Protein AF-A0A2R6LQ07-F1 (afdb_monomer_lite)

Secondary structure (DSSP, 8-state):
---HHHHHHHHHHHHHHHHHHHHHHHHHHHH-SS--HHHHHHHHHHHHHHHHHHHHHIIIIIHHHHGGG-STHHHHHHHHHHHHHHHHHHHHHHHHHHHHHHHHTTTTTS--HHHHHHTS-SHHHHHHHHTT-

Structure (mmCIF, N/CA/C/O backbone):
data_AF-A0A2R6LQ07-F1
#
_entry.id   AF-A0A2R6LQ07-F1
#
loop_
_atom_site.group_PDB
_atom_site.id
_atom_site.type_symbol
_atom_site.label_atom_id
_atom_site.label_alt_id
_atom_site.label_comp_id
_atom_site.label_asym_id
_atom_site.label_entity_id
_atom_site.label_seq_id
_atom_site.pdbx_PDB_ins_code
_atom_site.Cartn_x
_atom_site.Cartn_y
_atom_site.Cartn_z
_atom_site.occupancy
_atom_site.B_iso_or_equiv
_atom_site.auth_seq_id
_atom_site.auth_comp_id
_atom_site.auth_asym_id
_atom_site.auth_atom_id
_atom_site.pdbx_PDB_model_num
ATOM 1 N N . MET A 1 1 ? 4.062 1.467 -32.764 1.00 75.38 1 MET A N 1
ATOM 2 C CA . MET A 1 1 ? 4.589 0.501 -31.773 1.00 75.38 1 MET A CA 1
ATOM 3 C C . MET A 1 1 ? 4.811 1.264 -30.479 1.00 75.38 1 MET A C 1
ATOM 5 O O . MET A 1 1 ? 5.299 2.383 -30.563 1.00 75.38 1 MET A O 1
ATOM 9 N N . VAL A 1 2 ? 4.402 0.727 -29.328 1.00 86.12 2 VAL A N 1
ATOM 10 C CA . VAL A 1 2 ? 4.695 1.350 -28.023 1.00 86.12 2 VAL A CA 1
ATOM 11 C C . VAL A 1 2 ? 6.151 1.046 -27.677 1.00 86.12 2 VAL A C 1
ATOM 13 O O . VAL A 1 2 ? 6.566 -0.106 -27.800 1.00 86.12 2 VAL A O 1
ATOM 16 N N . SER A 1 3 ? 6.935 2.059 -27.311 1.00 93.69 3 SER A N 1
ATOM 17 C CA . SER A 1 3 ? 8.338 1.870 -26.938 1.00 93.69 3 SER A CA 1
ATOM 18 C C . SER A 1 3 ? 8.479 1.438 -25.479 1.00 93.69 3 SER A C 1
ATOM 20 O O . SER A 1 3 ? 7.652 1.768 -24.629 1.00 93.69 3 SER A O 1
ATOM 22 N N . ASP A 1 4 ? 9.572 0.746 -25.166 1.00 89.06 4 ASP A N 1
ATOM 23 C CA . ASP A 1 4 ? 9.887 0.338 -23.793 1.00 89.06 4 ASP A CA 1
ATOM 24 C C . ASP A 1 4 ? 9.985 1.533 -22.832 1.00 89.06 4 ASP A C 1
ATOM 26 O O . ASP A 1 4 ? 9.536 1.449 -21.691 1.00 89.06 4 ASP A O 1
ATOM 30 N N . ALA A 1 5 ? 10.490 2.672 -23.314 1.00 92.12 5 ALA A N 1
ATOM 31 C CA . ALA A 1 5 ? 10.534 3.912 -22.546 1.00 92.12 5 ALA A CA 1
ATOM 32 C C . ALA A 1 5 ? 9.128 4.427 -22.195 1.00 92.12 5 ALA A C 1
ATOM 34 O O . ALA A 1 5 ? 8.902 4.858 -21.068 1.00 92.12 5 ALA A O 1
ATOM 35 N N . GLN A 1 6 ? 8.164 4.334 -23.120 1.00 96.06 6 GLN A N 1
ATOM 36 C CA . GLN A 1 6 ? 6.778 4.730 -22.849 1.00 96.06 6 GLN A CA 1
ATOM 37 C C . GLN A 1 6 ? 6.147 3.851 -21.765 1.00 96.06 6 GLN A C 1
ATOM 39 O O . GLN A 1 6 ? 5.521 4.377 -20.845 1.00 96.06 6 GLN A O 1
ATOM 44 N N . VAL A 1 7 ? 6.342 2.529 -21.836 1.00 94.44 7 VAL A N 1
ATOM 45 C CA . VAL A 1 7 ? 5.836 1.610 -20.803 1.00 94.44 7 VAL A CA 1
ATOM 46 C C . VAL A 1 7 ? 6.494 1.906 -19.455 1.00 94.44 7 VAL A C 1
ATOM 48 O O . VAL A 1 7 ? 5.792 2.016 -18.452 1.00 94.44 7 VAL A O 1
ATOM 51 N N . ALA A 1 8 ? 7.812 2.124 -19.434 1.00 92.38 8 ALA A N 1
ATOM 52 C CA . ALA A 1 8 ? 8.544 2.475 -18.221 1.00 92.38 8 ALA A CA 1
ATOM 53 C C . ALA A 1 8 ? 8.016 3.762 -17.569 1.00 92.38 8 ALA A C 1
ATOM 55 O O . ALA A 1 8 ? 7.837 3.805 -16.353 1.00 92.38 8 ALA A O 1
ATOM 56 N N . THR A 1 9 ? 7.710 4.796 -18.361 1.00 95.19 9 THR A N 1
ATOM 57 C CA . THR A 1 9 ? 7.111 6.038 -17.851 1.00 95.19 9 THR A CA 1
ATOM 58 C C . THR A 1 9 ? 5.734 5.794 -17.240 1.00 95.19 9 THR A C 1
ATOM 60 O O . THR A 1 9 ? 5.459 6.298 -16.154 1.00 95.19 9 THR A O 1
ATOM 63 N N . VAL A 1 10 ? 4.878 4.995 -17.883 1.00 97.00 10 VAL A N 1
ATOM 64 C CA . VAL A 1 10 ? 3.550 4.660 -17.337 1.00 97.00 10 VAL A CA 1
ATOM 65 C C . VAL A 1 10 ? 3.674 3.876 -16.030 1.00 97.00 10 VAL A C 1
ATOM 67 O O . VAL A 1 10 ? 2.983 4.192 -15.063 1.00 97.00 10 VAL A O 1
ATOM 70 N N . VAL A 1 11 ? 4.581 2.899 -15.968 1.00 95.31 11 VAL A N 1
ATOM 71 C CA . VAL A 1 11 ? 4.851 2.129 -14.745 1.00 95.31 11 VAL A CA 1
ATOM 72 C C . VAL A 1 11 ? 5.348 3.040 -13.627 1.00 95.31 11 VAL A C 1
ATOM 74 O O . VAL A 1 11 ? 4.821 2.980 -12.517 1.00 95.31 11 VAL A O 1
ATOM 77 N N . PHE A 1 12 ? 6.305 3.921 -13.921 1.00 94.44 12 PHE A N 1
ATOM 78 C CA . PHE A 1 12 ? 6.812 4.893 -12.957 1.00 94.44 12 PHE A CA 1
ATOM 79 C C . PHE A 1 12 ? 5.692 5.784 -12.410 1.00 94.44 12 PHE A C 1
ATOM 81 O O . PHE A 1 12 ? 5.564 5.923 -11.197 1.00 94.44 12 PHE A O 1
ATOM 88 N N . LEU A 1 13 ? 4.849 6.342 -13.283 1.00 97.81 13 LEU A N 1
ATOM 89 C CA . LEU A 1 13 ? 3.725 7.185 -12.873 1.00 97.81 13 LEU A CA 1
ATOM 90 C C . LEU A 1 13 ? 2.691 6.409 -12.050 1.00 97.81 13 LEU A C 1
ATOM 92 O O . LEU A 1 13 ? 2.190 6.942 -11.064 1.00 97.81 13 LEU A O 1
ATOM 96 N N . SER A 1 14 ? 2.407 5.153 -12.408 1.00 97.62 14 SER A N 1
ATOM 97 C CA . SER A 1 14 ? 1.506 4.278 -11.649 1.00 97.62 14 SER A CA 1
ATOM 98 C C . SER A 1 14 ? 2.016 4.058 -10.225 1.00 97.62 14 SER A C 1
ATOM 100 O O . SER A 1 14 ? 1.291 4.303 -9.263 1.00 97.62 14 SER A O 1
ATOM 102 N N . VAL A 1 15 ? 3.285 3.665 -10.077 1.00 94.75 15 VAL A N 1
ATOM 103 C CA . VAL A 1 15 ? 3.899 3.439 -8.760 1.00 94.75 15 VAL A CA 1
ATOM 104 C C . VAL A 1 15 ? 4.018 4.750 -7.976 1.00 94.75 15 VAL A C 1
ATOM 106 O O . VAL A 1 15 ? 3.746 4.774 -6.783 1.00 94.75 15 VAL A O 1
ATOM 109 N N . ALA A 1 16 ? 4.358 5.869 -8.619 1.00 96.00 16 ALA A N 1
ATOM 110 C CA . ALA A 1 16 ? 4.409 7.169 -7.949 1.00 96.00 16 ALA A CA 1
ATOM 111 C C . ALA A 1 16 ? 3.022 7.604 -7.436 1.00 96.00 16 ALA A C 1
ATOM 113 O O . ALA A 1 16 ? 2.897 8.108 -6.318 1.00 96.00 16 ALA A O 1
ATOM 114 N N . ALA A 1 17 ? 1.968 7.357 -8.218 1.00 97.38 17 ALA A N 1
ATOM 115 C CA . ALA A 1 17 ? 0.591 7.677 -7.855 1.00 97.38 17 ALA A CA 1
ATOM 116 C C . ALA A 1 17 ? 0.045 6.825 -6.696 1.00 97.38 17 ALA A C 1
ATOM 118 O O . ALA A 1 17 ? -0.926 7.230 -6.060 1.00 97.38 17 ALA A O 1
ATOM 119 N N . SER A 1 18 ? 0.661 5.686 -6.361 1.00 96.56 18 SER A N 1
ATOM 120 C CA . SER A 1 18 ? 0.223 4.889 -5.209 1.00 96.56 18 SER A CA 1
ATOM 121 C C . SER A 1 18 ? 0.549 5.543 -3.867 1.00 96.56 18 SER A C 1
ATOM 123 O O . SER A 1 18 ? -0.131 5.282 -2.874 1.00 96.56 18 SER A O 1
ATOM 125 N N . LEU A 1 19 ? 1.603 6.366 -3.808 1.00 95.19 19 LEU A N 1
ATOM 126 C CA . LEU A 1 19 ? 2.057 7.009 -2.576 1.00 95.19 19 LEU A CA 1
ATOM 127 C C . LEU A 1 19 ? 0.955 7.848 -1.906 1.00 95.19 19 LEU A C 1
ATOM 129 O O . LEU A 1 19 ? 0.673 7.590 -0.734 1.00 95.19 19 LEU A O 1
ATOM 133 N N . PRO A 1 20 ? 0.283 8.798 -2.590 1.00 97.31 20 PRO A N 1
ATOM 134 C CA . PRO A 1 20 ? -0.807 9.551 -1.972 1.00 97.31 20 PRO A CA 1
ATOM 135 C C . PRO A 1 20 ? -1.968 8.654 -1.522 1.00 97.31 20 PRO A C 1
ATOM 137 O O . PRO A 1 20 ? -2.575 8.941 -0.493 1.00 97.31 20 PRO A O 1
ATOM 140 N N . CYS A 1 21 ? -2.249 7.539 -2.211 1.00 96.56 21 CYS A N 1
ATOM 141 C CA . CYS A 1 21 ? -3.259 6.578 -1.758 1.00 96.56 21 CYS A CA 1
ATOM 142 C C . CYS A 1 21 ? -2.884 5.952 -0.407 1.00 96.56 21 CYS A C 1
ATOM 144 O O . CYS A 1 21 ? -3.727 5.869 0.483 1.00 96.56 21 CYS A O 1
ATOM 146 N N . PHE A 1 22 ? -1.624 5.545 -0.226 1.00 94.31 22 PHE A N 1
ATOM 147 C CA . PHE A 1 22 ? -1.163 4.977 1.043 1.00 94.31 22 PHE A CA 1
ATOM 148 C C . PHE A 1 22 ? -1.105 6.010 2.164 1.00 94.31 22 PHE A C 1
ATOM 150 O O . PHE A 1 22 ? -1.540 5.711 3.274 1.00 94.31 22 PHE A O 1
ATOM 157 N N . LEU A 1 23 ? -0.630 7.226 1.880 1.00 96.31 23 LEU A N 1
ATOM 158 C CA . LEU A 1 23 ? -0.592 8.308 2.866 1.00 96.31 23 LEU A CA 1
ATOM 159 C C . LEU A 1 23 ? -1.999 8.690 3.328 1.00 96.31 23 LEU A C 1
ATOM 161 O O . LEU A 1 23 ? -2.246 8.776 4.528 1.00 96.31 23 LEU A O 1
ATOM 165 N N . TYR A 1 24 ? -2.937 8.853 2.393 1.00 97.12 24 TYR A N 1
ATOM 166 C CA . TYR A 1 24 ? -4.320 9.173 2.732 1.00 97.12 24 TYR A CA 1
ATOM 167 C C . TYR A 1 24 ? -5.017 8.006 3.446 1.00 97.12 24 TYR A C 1
ATOM 169 O O . TYR A 1 24 ? -5.698 8.209 4.446 1.00 97.12 24 TYR A O 1
ATOM 177 N N . GLY A 1 25 ? -4.778 6.768 3.000 1.00 95.12 25 GLY A N 1
ATOM 178 C CA . GLY A 1 25 ? -5.234 5.564 3.692 1.00 95.12 25 GLY A CA 1
ATOM 179 C C . GLY A 1 25 ? -4.752 5.508 5.144 1.00 95.12 25 GLY A C 1
ATOM 180 O O . GLY A 1 25 ? -5.555 5.263 6.045 1.00 95.12 25 GLY A O 1
ATOM 181 N N . ALA A 1 26 ? -3.466 5.768 5.388 1.00 92.88 26 ALA A N 1
ATOM 182 C CA . ALA A 1 26 ? -2.894 5.810 6.732 1.00 92.88 26 ALA A CA 1
ATOM 183 C C . ALA A 1 26 ? -3.487 6.948 7.572 1.00 92.88 26 ALA A C 1
ATOM 185 O O . ALA A 1 26 ? -3.858 6.723 8.723 1.00 92.88 26 ALA A O 1
ATOM 186 N N . TRP A 1 27 ? -3.643 8.136 6.982 1.00 95.94 27 TRP A N 1
ATOM 187 C CA . TRP A 1 27 ? -4.256 9.287 7.641 1.00 95.94 27 TRP A CA 1
ATOM 188 C C . TRP A 1 27 ? -5.671 8.972 8.147 1.00 95.94 27 TRP A C 1
ATOM 190 O O . TRP A 1 27 ? -5.949 9.230 9.312 1.00 95.94 27 TRP A O 1
ATOM 200 N N . ILE A 1 28 ? -6.515 8.293 7.352 1.00 94.12 28 ILE A N 1
ATOM 201 C CA . ILE A 1 28 ? -7.865 7.874 7.785 1.00 94.12 28 ILE A CA 1
ATOM 202 C C . ILE A 1 28 ? -7.815 7.037 9.077 1.00 94.12 28 ILE A C 1
ATOM 204 O O . ILE A 1 28 ? -8.660 7.213 9.948 1.00 94.12 28 ILE A O 1
ATOM 208 N N . MET A 1 29 ? -6.846 6.127 9.229 1.00 90.38 29 MET A N 1
ATOM 209 C CA . MET A 1 29 ? -6.743 5.293 10.439 1.00 90.38 29 MET A CA 1
ATOM 210 C C . MET A 1 29 ? -6.216 6.049 11.661 1.00 90.38 29 MET A C 1
ATOM 212 O O . MET A 1 29 ? -6.508 5.639 12.779 1.00 90.38 29 MET A O 1
ATOM 216 N N . ILE A 1 30 ? -5.416 7.099 11.460 1.00 89.81 30 ILE A N 1
ATOM 217 C CA . ILE A 1 30 ? -4.822 7.890 12.548 1.00 89.81 30 ILE A CA 1
ATOM 218 C C . ILE A 1 30 ? -5.799 8.959 13.044 1.00 89.81 30 ILE A C 1
ATOM 220 O O . ILE A 1 30 ? -5.877 9.198 14.243 1.00 89.81 30 ILE A O 1
ATOM 224 N N . ASP A 1 31 ? -6.536 9.584 12.127 1.00 94.50 31 ASP A N 1
ATOM 225 C CA . ASP A 1 31 ? -7.452 10.692 12.419 1.00 94.50 31 ASP A CA 1
ATOM 226 C C . ASP A 1 31 ? -8.748 10.227 13.108 1.00 94.50 31 ASP A C 1
ATOM 228 O O . ASP A 1 31 ? -9.396 10.984 13.822 1.00 94.50 31 ASP A O 1
ATOM 232 N N . ASN A 1 32 ? -9.123 8.955 12.930 1.00 88.62 32 ASN A N 1
ATOM 233 C CA . ASN A 1 32 ? -10.339 8.398 13.515 1.00 88.62 32 ASN A CA 1
ATOM 234 C C . ASN A 1 32 ? -10.043 7.667 14.830 1.00 88.62 32 ASN A C 1
ATOM 236 O O . ASN A 1 32 ? -9.462 6.582 14.826 1.00 88.62 32 ASN A O 1
ATOM 240 N N . GLU A 1 33 ? -10.544 8.202 15.947 1.00 82.56 33 GLU A N 1
ATOM 241 C CA . GLU A 1 33 ? -10.451 7.554 17.267 1.00 82.56 33 GLU A CA 1
ATOM 242 C C . GLU A 1 33 ? -11.136 6.176 17.288 1.00 82.56 33 GLU A C 1
ATOM 244 O O . GLU A 1 33 ? -10.625 5.216 17.867 1.00 82.56 33 GLU A O 1
ATOM 249 N N . ARG A 1 34 ? -12.289 6.057 16.612 1.00 86.00 34 ARG A N 1
ATOM 250 C CA . ARG A 1 34 ? -13.096 4.830 16.554 1.00 86.00 34 ARG A CA 1
ATOM 251 C C . ARG A 1 34 ? -13.142 4.281 15.136 1.00 86.00 34 ARG A C 1
ATOM 253 O O . ARG A 1 34 ? -13.702 4.885 14.226 1.00 86.00 34 ARG A O 1
ATOM 260 N N . ILE A 1 35 ? -12.600 3.080 14.957 1.00 87.81 35 ILE A N 1
ATOM 261 C CA . ILE A 1 35 ? -12.591 2.409 13.654 1.00 87.81 35 ILE A CA 1
ATOM 262 C C . ILE A 1 35 ? -13.852 1.553 13.506 1.00 87.81 35 ILE A C 1
ATOM 264 O O . ILE A 1 35 ? -13.862 0.404 13.959 1.00 87.81 35 ILE A O 1
ATOM 268 N N . THR A 1 36 ? -14.884 2.113 12.870 1.00 90.88 36 THR A N 1
ATOM 269 C CA . THR A 1 36 ? -16.136 1.430 12.487 1.00 90.88 36 THR A CA 1
ATOM 270 C C . THR A 1 36 ? -16.018 0.751 11.117 1.00 90.88 36 THR A C 1
ATOM 272 O O . THR A 1 36 ? -15.029 0.940 10.400 1.00 90.88 36 THR A O 1
ATOM 275 N N . TRP A 1 37 ? -17.035 -0.015 10.705 1.00 91.69 37 TRP A N 1
ATOM 276 C CA . TRP A 1 37 ? -17.099 -0.599 9.355 1.00 91.69 37 TRP A CA 1
ATOM 277 C C . TRP A 1 37 ? -16.984 0.441 8.235 1.00 91.69 37 TRP A C 1
ATOM 279 O O . TRP A 1 37 ? -16.268 0.218 7.256 1.00 91.69 37 TRP A O 1
ATOM 289 N N . GLY A 1 38 ? -17.649 1.590 8.376 1.00 92.50 38 GLY A N 1
ATOM 290 C CA . GLY A 1 38 ? -17.583 2.672 7.390 1.00 92.50 38 GLY A CA 1
ATOM 291 C C . GLY A 1 38 ? -16.163 3.217 7.232 1.00 92.50 38 GLY A C 1
ATOM 292 O O . GLY A 1 38 ? -15.656 3.320 6.116 1.00 92.50 38 GLY A O 1
ATOM 293 N N . VAL A 1 39 ? -15.483 3.471 8.353 1.00 93.69 39 VAL A N 1
ATOM 294 C CA . VAL A 1 39 ? -14.094 3.958 8.374 1.00 93.69 39 VAL A CA 1
ATOM 295 C C . VAL A 1 39 ? -13.137 2.918 7.781 1.00 93.69 39 VAL A C 1
ATOM 297 O O . VAL A 1 39 ? -12.320 3.247 6.920 1.00 93.69 39 VAL A O 1
ATOM 300 N N . LEU A 1 40 ? -13.268 1.647 8.181 1.00 93.00 40 LEU A N 1
ATOM 301 C CA . LEU A 1 40 ? -12.429 0.557 7.677 1.00 93.00 40 LEU A CA 1
ATOM 302 C C . LEU A 1 40 ? -12.600 0.360 6.166 1.00 93.00 40 LEU A C 1
ATOM 304 O O . LEU A 1 40 ? -11.616 0.283 5.433 1.00 93.00 40 LEU A O 1
ATOM 308 N N . THR A 1 41 ? -13.840 0.289 5.682 1.00 95.38 41 THR A N 1
ATOM 309 C CA . THR A 1 41 ? -14.115 0.108 4.249 1.00 95.38 41 THR A CA 1
ATOM 310 C C . THR A 1 41 ? -13.661 1.310 3.427 1.00 95.38 41 THR A C 1
ATOM 312 O O . THR A 1 41 ? -13.133 1.125 2.330 1.00 95.38 41 THR A O 1
ATOM 315 N N . TYR A 1 42 ? -13.793 2.533 3.949 1.00 96.12 42 TYR A N 1
ATOM 316 C CA . TYR A 1 42 ? -13.277 3.735 3.297 1.00 96.12 42 TYR A CA 1
ATOM 317 C C . TYR A 1 42 ? -11.748 3.713 3.192 1.00 96.12 42 TYR A C 1
ATOM 319 O O . TYR A 1 42 ? -11.214 3.893 2.101 1.00 96.12 42 TYR A O 1
ATOM 327 N N . HIS A 1 43 ? -11.044 3.378 4.275 1.00 95.25 43 HIS A N 1
ATOM 328 C CA . HIS A 1 43 ? -9.595 3.164 4.271 1.00 95.25 43 HIS A CA 1
ATOM 329 C C . HIS A 1 43 ? -9.152 2.114 3.245 1.00 95.25 43 HIS A C 1
ATOM 331 O O . HIS A 1 43 ? -8.234 2.357 2.456 1.00 95.25 43 HIS A O 1
ATOM 337 N N . LEU A 1 44 ? -9.836 0.966 3.209 1.00 95.75 44 LEU A N 1
ATOM 338 C CA . LEU A 1 44 ? -9.499 -0.124 2.295 1.00 95.75 44 LEU A CA 1
ATOM 339 C C . LEU A 1 44 ? -9.606 0.287 0.826 1.00 95.75 44 LEU A C 1
ATOM 341 O O . LEU A 1 44 ? -8.800 -0.180 0.029 1.00 95.75 44 LEU A O 1
ATOM 345 N N . LYS A 1 45 ? -10.517 1.194 0.450 1.00 97.56 45 LYS A N 1
ATOM 346 C CA . LYS A 1 45 ? -10.582 1.706 -0.932 1.00 97.56 45 LYS A CA 1
ATOM 347 C C . LYS A 1 45 ? -9.257 2.339 -1.361 1.00 97.56 45 LYS A C 1
ATOM 349 O O . LYS A 1 45 ? -8.783 2.063 -2.462 1.00 97.56 45 LYS A O 1
ATOM 354 N N . PHE A 1 46 ? -8.631 3.132 -0.494 1.00 97.19 46 PHE A N 1
ATOM 355 C CA . PHE A 1 46 ? -7.361 3.787 -0.807 1.00 97.19 46 PHE A CA 1
ATOM 356 C C . PHE A 1 46 ? -6.184 2.820 -0.753 1.00 97.19 46 PHE A C 1
ATOM 358 O O . PHE A 1 46 ? -5.373 2.809 -1.677 1.00 97.19 46 PHE A O 1
ATOM 365 N N . ILE A 1 47 ? -6.121 1.958 0.268 1.00 95.19 47 ILE A N 1
ATOM 366 C CA . ILE A 1 47 ? -5.058 0.950 0.363 1.00 95.19 47 ILE A CA 1
ATOM 367 C C . ILE A 1 47 ? -5.092 -0.006 -0.829 1.00 95.19 47 ILE A C 1
ATOM 369 O O . ILE A 1 47 ? -4.058 -0.227 -1.452 1.00 95.19 47 ILE A O 1
ATOM 373 N N . LEU A 1 48 ? -6.262 -0.532 -1.196 1.00 96.62 48 LEU A N 1
ATOM 374 C CA . LEU A 1 48 ? -6.387 -1.450 -2.330 1.00 96.62 48 LEU A CA 1
ATOM 375 C C . LEU A 1 48 ? -6.085 -0.761 -3.664 1.00 96.62 48 LEU A C 1
ATOM 377 O O . LEU A 1 48 ? -5.455 -1.370 -4.527 1.00 96.62 48 LEU A O 1
ATOM 381 N N . THR A 1 49 ? -6.464 0.510 -3.826 1.00 97.62 49 THR A N 1
ATOM 382 C CA . THR A 1 49 ? -6.090 1.296 -5.013 1.00 97.62 49 THR A CA 1
ATOM 383 C C . THR A 1 49 ? -4.574 1.460 -5.098 1.00 97.62 49 THR A C 1
ATOM 385 O O . THR A 1 49 ? -3.983 1.140 -6.127 1.00 97.62 49 THR A O 1
ATOM 388 N N . GLY A 1 50 ? -3.925 1.872 -4.003 1.00 96.44 50 GLY A N 1
ATOM 389 C CA . GLY A 1 50 ? -2.469 1.995 -3.943 1.00 96.44 50 GLY A CA 1
ATOM 390 C C . GLY A 1 50 ? -1.758 0.666 -4.214 1.00 96.44 50 GLY A C 1
ATOM 391 O O . GLY A 1 50 ? -0.822 0.626 -5.008 1.00 96.44 50 GLY A O 1
ATOM 392 N N . LEU A 1 51 ? -2.231 -0.437 -3.622 1.00 95.50 51 LEU A N 1
ATOM 393 C CA . LEU A 1 51 ? -1.688 -1.779 -3.867 1.00 95.50 51 LEU A CA 1
ATOM 394 C C . LEU A 1 51 ? -1.858 -2.196 -5.327 1.00 95.50 51 LEU A C 1
ATOM 396 O O . LEU A 1 51 ? -0.941 -2.750 -5.915 1.00 95.50 51 LEU A O 1
ATOM 400 N N . THR A 1 52 ? -2.995 -1.897 -5.948 1.00 97.12 52 THR A N 1
ATOM 401 C CA . THR A 1 52 ? -3.210 -2.215 -7.366 1.00 97.12 52 THR A CA 1
ATOM 402 C C . THR A 1 52 ? -2.223 -1.447 -8.248 1.00 97.12 52 THR A C 1
ATOM 404 O O . THR A 1 52 ? -1.582 -2.039 -9.117 1.00 97.12 52 THR A O 1
ATOM 407 N N . LEU A 1 53 ? -2.042 -0.151 -7.976 1.00 97.19 53 LEU A N 1
ATOM 408 C CA . LEU A 1 53 ? -1.129 0.731 -8.706 1.00 97.19 53 LEU A CA 1
ATOM 409 C C . LEU A 1 53 ? 0.352 0.342 -8.575 1.00 97.19 53 LEU A C 1
ATOM 411 O O . LEU A 1 53 ? 1.133 0.698 -9.457 1.00 97.19 53 LEU A O 1
ATOM 415 N N . THR A 1 54 ? 0.750 -0.389 -7.528 1.00 94.56 54 THR A N 1
ATOM 416 C CA . THR A 1 54 ? 2.127 -0.895 -7.368 1.00 94.56 54 THR A CA 1
ATOM 417 C C . THR A 1 54 ? 2.289 -2.348 -7.783 1.00 94.56 54 THR A C 1
ATOM 419 O O . THR A 1 54 ? 3.235 -2.689 -8.493 1.00 94.56 54 THR A O 1
ATOM 422 N N . THR A 1 55 ? 1.381 -3.222 -7.355 1.00 93.69 55 THR A N 1
ATOM 423 C CA . THR A 1 55 ? 1.504 -4.665 -7.540 1.00 93.69 55 THR A CA 1
ATOM 424 C C . THR A 1 55 ? 1.248 -5.067 -8.986 1.00 93.69 55 THR A C 1
ATOM 426 O O . THR A 1 55 ? 1.971 -5.921 -9.486 1.00 93.69 55 THR A O 1
ATOM 429 N N . VAL A 1 56 ? 0.301 -4.440 -9.697 1.00 96.06 56 VAL A N 1
ATOM 430 C CA . VAL A 1 56 ? 0.047 -4.779 -11.110 1.00 96.06 56 VAL A CA 1
ATOM 431 C C . VAL A 1 56 ? 1.264 -4.468 -11.993 1.00 96.06 56 VAL A C 1
ATOM 433 O O . VAL A 1 56 ? 1.710 -5.379 -12.694 1.00 96.06 56 VAL A O 1
ATOM 436 N N . PRO A 1 57 ? 1.877 -3.265 -11.943 1.00 94.44 57 PRO A N 1
ATOM 437 C CA . PRO A 1 57 ? 3.118 -3.014 -12.676 1.00 94.44 57 PRO A CA 1
ATOM 438 C C . PRO A 1 57 ? 4.273 -3.922 -12.248 1.00 94.44 57 PRO A C 1
ATOM 440 O O . PRO A 1 57 ? 5.042 -4.385 -13.094 1.00 94.44 57 PRO A O 1
ATOM 443 N N . LEU A 1 58 ? 4.375 -4.215 -10.947 1.00 91.88 58 LEU A N 1
ATOM 444 C CA . LEU A 1 58 ? 5.401 -5.108 -10.424 1.00 91.88 58 LEU A CA 1
ATOM 445 C C . LEU A 1 58 ? 5.300 -6.500 -11.058 1.00 91.88 58 LEU A C 1
ATOM 447 O O . LEU A 1 58 ? 6.265 -6.961 -11.662 1.00 91.88 58 LEU A O 1
ATOM 451 N N . VAL A 1 59 ? 4.148 -7.166 -10.940 1.00 93.19 59 VAL A N 1
ATOM 452 C CA . VAL A 1 59 ? 3.988 -8.552 -11.411 1.00 93.19 59 VAL A CA 1
ATOM 453 C C . VAL A 1 59 ? 3.868 -8.643 -12.929 1.00 93.19 59 VAL A C 1
ATOM 455 O O . VAL A 1 59 ? 4.350 -9.604 -13.521 1.00 93.19 59 VAL A O 1
ATOM 458 N N . GLY A 1 60 ? 3.251 -7.644 -13.564 1.00 92.81 60 GLY A N 1
ATOM 459 C CA . GLY A 1 60 ? 2.992 -7.639 -15.002 1.00 92.81 60 GLY A CA 1
ATOM 460 C C . GLY A 1 60 ? 4.172 -7.178 -15.854 1.00 92.81 60 GLY A C 1
ATOM 461 O O . GLY A 1 60 ? 4.230 -7.528 -17.030 1.00 92.81 60 GLY A O 1
ATOM 462 N N . TRP A 1 61 ? 5.107 -6.399 -15.297 1.00 91.56 61 TRP A N 1
ATOM 463 C CA . TRP A 1 61 ? 6.184 -5.796 -16.089 1.00 91.56 61 TRP A CA 1
ATOM 464 C C . TRP A 1 61 ? 7.565 -5.853 -15.434 1.00 91.56 61 TRP A C 1
ATOM 466 O O . TRP A 1 61 ? 8.531 -6.217 -16.103 1.00 91.56 61 TRP A O 1
ATOM 476 N N . MET A 1 62 ? 7.683 -5.541 -14.142 1.00 90.19 62 MET A N 1
ATOM 477 C CA . MET A 1 62 ? 8.997 -5.448 -13.489 1.00 90.19 62 MET A CA 1
ATOM 478 C C . MET A 1 62 ? 9.601 -6.821 -13.169 1.00 90.19 62 MET A C 1
ATOM 480 O O . MET A 1 62 ? 10.758 -7.058 -13.494 1.00 90.19 62 MET A O 1
ATOM 484 N N . ILE A 1 63 ? 8.834 -7.738 -12.565 1.00 89.31 63 ILE A N 1
ATOM 485 C CA . ILE A 1 63 ? 9.309 -9.083 -12.193 1.00 89.31 63 ILE A CA 1
ATOM 486 C C . ILE A 1 63 ? 9.808 -9.875 -13.411 1.00 89.31 63 ILE A C 1
ATOM 488 O O . ILE A 1 63 ? 10.916 -10.404 -13.332 1.00 89.31 63 ILE A O 1
ATOM 492 N N . PRO A 1 64 ? 9.078 -9.943 -14.545 1.00 89.56 64 PRO A N 1
ATOM 493 C CA . PRO A 1 64 ? 9.555 -10.670 -15.723 1.00 89.56 64 PRO A CA 1
ATOM 494 C C . PRO A 1 64 ? 10.891 -10.150 -16.262 1.00 89.56 64 PRO A C 1
ATOM 496 O O . PRO A 1 64 ? 11.688 -10.927 -16.771 1.00 89.56 64 PRO A O 1
ATOM 499 N N . ARG A 1 65 ? 11.142 -8.843 -16.127 1.00 87.56 65 ARG A N 1
ATOM 500 C CA . ARG A 1 65 ? 12.355 -8.167 -16.611 1.00 87.56 65 ARG A CA 1
ATOM 501 C C . ARG A 1 65 ? 13.464 -8.099 -15.565 1.00 87.56 65 ARG A C 1
ATOM 503 O O . ARG A 1 65 ? 14.560 -7.637 -15.870 1.00 87.56 65 ARG A O 1
ATOM 510 N N . LEU A 1 66 ? 13.183 -8.532 -14.336 1.00 83.56 66 LEU A N 1
ATOM 511 C CA . LEU A 1 66 ? 14.090 -8.372 -13.209 1.00 83.56 66 LEU A CA 1
ATOM 512 C C . LEU A 1 66 ? 15.428 -9.052 -13.493 1.00 83.56 66 LEU A C 1
ATOM 514 O O . LEU A 1 66 ? 16.462 -8.416 -13.332 1.00 83.56 66 LEU A O 1
ATOM 518 N N . PHE A 1 67 ? 15.392 -10.302 -13.966 1.00 79.88 67 PHE A N 1
ATOM 519 C CA . PHE A 1 67 ? 16.575 -11.128 -14.224 1.00 79.88 67 PHE A CA 1
ATOM 520 C C . PHE A 1 67 ? 17.461 -10.590 -15.353 1.00 79.88 67 PHE A C 1
ATOM 522 O O . PHE A 1 67 ? 18.682 -10.695 -15.263 1.00 79.88 67 PHE A O 1
ATOM 529 N N . ASP A 1 68 ? 16.864 -9.939 -16.352 1.00 82.56 68 ASP A N 1
ATOM 530 C CA . ASP A 1 68 ? 17.592 -9.318 -17.465 1.00 82.56 68 ASP A CA 1
ATOM 531 C C . ASP A 1 68 ? 18.279 -8.003 -17.055 1.00 82.56 68 ASP A C 1
ATOM 533 O O . ASP A 1 68 ? 19.143 -7.492 -17.766 1.00 82.56 68 ASP A O 1
ATOM 537 N N . GLN A 1 69 ? 17.891 -7.438 -15.906 1.00 76.38 69 GLN A N 1
ATOM 538 C CA . GLN A 1 69 ? 18.288 -6.106 -15.449 1.00 76.38 69 GLN A CA 1
ATOM 539 C C . GLN A 1 69 ? 18.975 -6.123 -14.075 1.00 76.38 69 GLN A C 1
ATOM 541 O O . GLN A 1 69 ? 19.077 -5.076 -13.444 1.00 76.38 69 GLN A O 1
ATOM 546 N N . LEU A 1 70 ? 19.490 -7.265 -13.599 1.00 73.00 70 LEU A N 1
ATOM 547 C CA . LEU A 1 70 ? 20.132 -7.420 -12.274 1.00 73.00 70 LEU A CA 1
ATOM 548 C C . LEU A 1 70 ? 21.498 -6.703 -12.107 1.00 73.00 70 LEU A C 1
ATOM 550 O O . LEU A 1 70 ? 22.378 -7.183 -11.395 1.00 73.00 70 LEU A O 1
ATOM 554 N N . GLY A 1 71 ? 21.697 -5.537 -12.723 1.00 76.56 71 GLY A N 1
ATOM 555 C CA . GLY A 1 71 ? 22.886 -4.698 -12.571 1.00 76.56 71 GLY A CA 1
ATOM 556 C C . GLY A 1 71 ? 22.591 -3.361 -11.883 1.00 76.56 71 GLY A C 1
ATOM 557 O O . GLY A 1 71 ? 21.560 -2.730 -12.117 1.00 76.56 71 GLY A O 1
ATOM 558 N N . GLY A 1 72 ? 23.525 -2.891 -11.050 1.00 81.56 72 GLY A N 1
ATOM 559 C CA . GLY A 1 72 ? 23.523 -1.527 -10.506 1.00 81.56 72 GLY A CA 1
ATOM 560 C C . GLY A 1 72 ? 22.263 -1.158 -9.710 1.00 81.56 72 GLY A C 1
ATOM 561 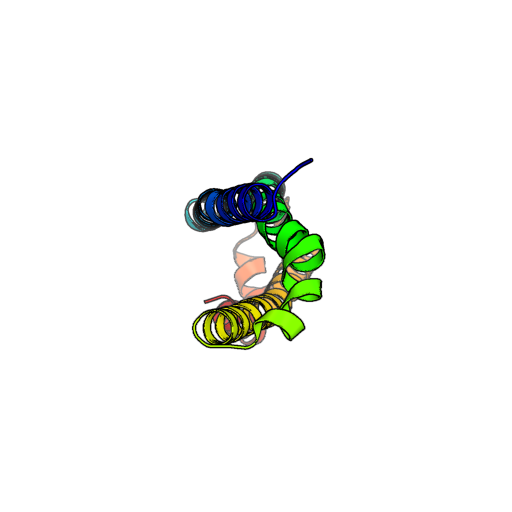O O . GLY A 1 72 ? 21.918 -1.810 -8.725 1.00 81.56 72 GLY A O 1
ATOM 562 N N . PHE A 1 73 ? 21.583 -0.084 -10.125 1.00 80.81 73 PHE A N 1
ATOM 563 C CA . PHE A 1 73 ? 20.420 0.486 -9.428 1.00 80.81 73 PHE A CA 1
ATOM 564 C C . PHE A 1 73 ? 19.219 -0.469 -9.347 1.00 80.81 73 PHE A C 1
ATOM 566 O O . PHE A 1 73 ? 18.505 -0.474 -8.346 1.00 80.81 73 PHE A O 1
ATOM 573 N N . ALA A 1 74 ? 19.006 -1.306 -10.362 1.00 82.06 74 ALA A N 1
ATOM 574 C CA . ALA A 1 74 ? 17.874 -2.229 -10.400 1.00 82.06 74 ALA A CA 1
ATOM 575 C C . ALA A 1 74 ? 17.976 -3.329 -9.329 1.00 82.06 74 ALA A C 1
ATOM 577 O O . ALA A 1 74 ? 16.968 -3.675 -8.716 1.00 82.06 74 ALA A O 1
ATOM 578 N N . ALA A 1 75 ? 19.187 -3.807 -9.019 1.00 83.25 75 ALA A N 1
ATOM 579 C CA . ALA A 1 75 ? 19.406 -4.754 -7.924 1.00 83.25 75 ALA A CA 1
ATOM 580 C C . ALA A 1 75 ? 19.092 -4.127 -6.552 1.00 83.25 75 ALA A C 1
ATOM 582 O O . ALA A 1 75 ? 18.427 -4.744 -5.721 1.00 83.25 75 ALA A O 1
ATOM 583 N N . VAL A 1 76 ? 19.507 -2.872 -6.339 1.00 86.06 76 VAL A N 1
ATOM 584 C CA . VAL A 1 76 ? 19.198 -2.113 -5.114 1.00 86.06 76 VAL A CA 1
ATOM 585 C C . VAL A 1 76 ? 17.691 -1.886 -4.983 1.00 86.06 76 VAL A C 1
ATOM 587 O O . VAL A 1 76 ? 17.113 -2.132 -3.926 1.00 86.06 76 VAL A O 1
ATOM 590 N N . HIS A 1 77 ? 17.036 -1.474 -6.069 1.00 85.75 77 HIS A N 1
ATOM 591 C CA . HIS A 1 77 ? 15.588 -1.293 -6.105 1.00 85.75 77 HIS A CA 1
ATOM 592 C C . HIS A 1 77 ? 14.845 -2.598 -5.787 1.00 85.75 77 HIS A C 1
ATOM 594 O O . HIS A 1 77 ? 13.924 -2.599 -4.973 1.00 85.75 77 HIS A O 1
ATOM 600 N N . ALA A 1 78 ? 15.265 -3.717 -6.380 1.00 86.31 78 ALA A N 1
ATOM 601 C CA . ALA A 1 78 ? 14.668 -5.026 -6.139 1.00 86.31 78 ALA A CA 1
ATOM 602 C C . ALA A 1 78 ? 14.838 -5.492 -4.687 1.00 86.31 78 ALA A C 1
ATOM 604 O O . ALA A 1 78 ? 13.895 -6.030 -4.109 1.00 86.31 78 ALA A O 1
ATOM 605 N N . PHE A 1 79 ? 16.001 -5.240 -4.079 1.00 87.75 79 PHE A N 1
ATOM 606 C CA . PHE A 1 79 ? 16.249 -5.541 -2.670 1.00 87.75 79 PHE A CA 1
ATOM 607 C C . PHE A 1 79 ? 15.281 -4.784 -1.749 1.00 87.75 79 PHE A C 1
ATOM 609 O O . PHE A 1 79 ? 14.590 -5.402 -0.938 1.00 87.75 79 PHE A O 1
ATOM 616 N N . PHE A 1 80 ? 15.165 -3.461 -1.916 1.00 88.12 80 PHE A N 1
ATOM 617 C CA . PHE A 1 80 ? 14.230 -2.656 -1.123 1.00 88.12 80 PHE A CA 1
ATOM 618 C C . PHE A 1 80 ? 12.766 -2.997 -1.417 1.00 88.12 80 PHE A C 1
ATOM 620 O O . PHE A 1 80 ? 11.948 -3.022 -0.498 1.00 88.12 80 PHE A O 1
ATOM 627 N N . GLY A 1 81 ? 12.436 -3.316 -2.671 1.00 87.44 81 GLY A N 1
ATOM 628 C CA . GLY A 1 81 ? 11.113 -3.798 -3.055 1.00 87.44 81 GLY A CA 1
ATOM 629 C C . GLY A 1 81 ? 10.752 -5.082 -2.311 1.00 87.44 81 GLY A C 1
ATOM 630 O O . GLY A 1 81 ? 9.727 -5.134 -1.635 1.00 87.44 81 GLY A O 1
ATOM 631 N N . LEU A 1 82 ? 11.620 -6.095 -2.354 1.00 89.31 82 LEU A N 1
ATOM 632 C CA . LEU A 1 82 ? 11.414 -7.356 -1.641 1.00 89.31 82 LEU A CA 1
ATOM 633 C C . LEU A 1 82 ? 11.252 -7.136 -0.131 1.00 89.31 82 LEU A C 1
ATOM 635 O O . LEU A 1 82 ? 10.341 -7.695 0.480 1.00 89.31 82 LEU A O 1
ATOM 639 N N . GLN A 1 83 ? 12.097 -6.288 0.461 1.00 90.69 83 GLN A N 1
ATOM 640 C CA . GLN A 1 83 ? 12.014 -5.943 1.878 1.00 90.69 83 GLN A CA 1
ATOM 641 C C . GLN A 1 83 ? 10.669 -5.286 2.231 1.00 90.69 83 GLN A C 1
ATOM 643 O O . GLN A 1 83 ? 10.057 -5.647 3.236 1.00 90.69 83 GLN A O 1
ATOM 648 N N . ALA A 1 84 ? 10.170 -4.371 1.396 1.00 87.94 84 ALA A N 1
ATOM 649 C CA . ALA A 1 84 ? 8.875 -3.728 1.604 1.00 87.94 84 ALA A CA 1
ATOM 650 C C . ALA A 1 84 ? 7.718 -4.744 1.604 1.00 87.94 84 ALA A C 1
ATOM 652 O O . ALA A 1 84 ? 6.864 -4.699 2.490 1.00 87.94 84 ALA A O 1
ATOM 653 N N . TYR A 1 85 ? 7.712 -5.707 0.676 1.00 88.50 85 TYR A N 1
ATOM 654 C CA . TYR A 1 85 ? 6.696 -6.770 0.657 1.00 88.50 85 TYR A CA 1
ATOM 655 C C . TYR A 1 85 ? 6.836 -7.745 1.834 1.00 88.50 85 TYR A C 1
ATOM 657 O O . TYR A 1 85 ? 5.824 -8.218 2.355 1.00 88.50 85 TYR A O 1
ATOM 665 N N . ALA A 1 86 ? 8.057 -8.011 2.306 1.00 90.69 86 ALA A N 1
ATOM 666 C CA . ALA A 1 86 ? 8.273 -8.795 3.520 1.00 90.69 86 ALA A CA 1
ATOM 667 C C . ALA A 1 86 ? 7.692 -8.091 4.759 1.00 90.69 86 ALA A C 1
ATOM 669 O O . ALA A 1 86 ? 7.000 -8.726 5.558 1.00 90.69 86 ALA A O 1
ATOM 670 N N . PHE A 1 87 ? 7.898 -6.776 4.894 1.00 87.25 87 PHE A N 1
ATOM 671 C CA . PHE A 1 87 ? 7.277 -5.987 5.961 1.00 87.25 87 PHE A CA 1
ATOM 672 C C . PHE A 1 87 ? 5.758 -5.918 5.830 1.00 87.25 87 PHE A C 1
ATOM 674 O O . PHE A 1 87 ? 5.064 -6.047 6.838 1.00 87.25 87 PHE A O 1
ATOM 681 N N . LEU A 1 88 ? 5.228 -5.793 4.610 1.00 88.19 88 LEU A N 1
ATOM 682 C CA . LEU A 1 88 ? 3.787 -5.844 4.369 1.00 88.19 88 LEU A CA 1
ATOM 683 C C . LEU A 1 88 ? 3.199 -7.181 4.835 1.00 88.19 88 LEU A C 1
ATOM 685 O O . LEU A 1 88 ? 2.210 -7.192 5.565 1.00 88.19 88 LEU A O 1
ATOM 689 N N . LEU A 1 89 ? 3.828 -8.304 4.473 1.00 88.69 89 LEU A N 1
ATOM 690 C CA . LEU A 1 89 ? 3.401 -9.634 4.905 1.00 88.69 89 LEU A CA 1
ATOM 691 C C . LEU A 1 89 ? 3.470 -9.775 6.431 1.00 88.69 89 LEU A C 1
ATOM 693 O O . LEU A 1 89 ? 2.533 -10.275 7.055 1.00 88.69 89 LEU A O 1
ATOM 697 N N . PHE A 1 90 ? 4.557 -9.302 7.042 1.00 85.62 90 PHE A N 1
ATOM 698 C CA . PHE A 1 90 ? 4.728 -9.315 8.491 1.00 85.62 90 PHE A CA 1
ATOM 699 C C . PHE A 1 90 ? 3.641 -8.498 9.203 1.00 85.62 90 PHE A C 1
ATOM 701 O O . PHE A 1 90 ? 2.975 -9.026 10.100 1.00 85.62 90 PHE A O 1
ATOM 708 N N . GLY A 1 91 ? 3.394 -7.261 8.767 1.00 83.75 91 GLY A N 1
ATOM 709 C CA . GLY A 1 91 ? 2.334 -6.404 9.298 1.00 83.75 91 GLY A CA 1
ATOM 710 C C . GLY A 1 91 ? 0.943 -7.008 9.092 1.00 83.75 91 GLY A C 1
ATOM 711 O O . GLY A 1 91 ? 0.125 -7.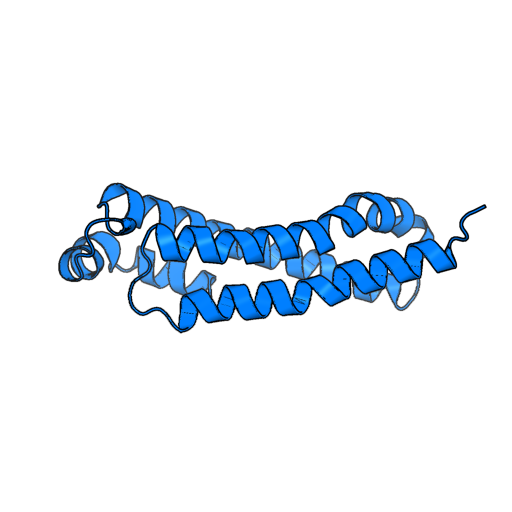003 10.015 1.00 83.75 91 GLY A O 1
ATOM 712 N N . PHE A 1 92 ? 0.696 -7.639 7.938 1.00 86.75 92 PHE A N 1
ATOM 713 C CA . PHE A 1 92 ? -0.567 -8.315 7.631 1.00 86.75 92 PHE A CA 1
ATOM 714 C C . PHE A 1 92 ? -0.915 -9.403 8.656 1.00 86.75 92 PHE A C 1
ATOM 716 O O . PHE A 1 92 ? -2.078 -9.534 9.043 1.00 86.75 92 PHE A O 1
ATOM 723 N N . THR A 1 93 ? 0.081 -10.125 9.190 1.00 83.94 93 THR A N 1
ATOM 724 C CA . THR A 1 93 ? -0.163 -11.104 10.268 1.00 83.94 93 THR A CA 1
ATOM 725 C C . THR A 1 93 ? -0.752 -10.473 11.534 1.00 83.94 93 THR A C 1
ATOM 727 O O . THR A 1 93 ? -1.566 -11.110 12.206 1.00 83.94 93 THR A O 1
ATOM 730 N N . GLY A 1 94 ? -0.374 -9.231 11.854 1.00 82.62 94 GLY A N 1
ATOM 731 C CA . GLY A 1 94 ? -0.954 -8.457 12.952 1.00 82.62 94 GLY A CA 1
ATOM 732 C C . GLY A 1 94 ? -2.350 -7.938 12.612 1.00 82.62 94 GLY A C 1
ATOM 733 O O . GLY A 1 94 ? -3.277 -8.127 13.402 1.00 82.62 94 GLY A O 1
ATOM 734 N N . ILE A 1 95 ? -2.522 -7.371 11.411 1.00 86.62 95 ILE A N 1
ATOM 735 C CA . ILE A 1 95 ? -3.805 -6.826 10.927 1.00 86.62 95 ILE A CA 1
ATOM 736 C C . ILE A 1 95 ? -4.910 -7.880 10.998 1.00 86.62 95 ILE A C 1
ATOM 738 O O . ILE A 1 95 ? -5.963 -7.620 11.576 1.00 86.62 95 ILE A O 1
ATOM 742 N N . VAL A 1 96 ? -4.672 -9.086 10.471 1.00 86.62 96 VAL A N 1
ATOM 743 C CA . VAL A 1 96 ? -5.678 -10.163 10.449 1.00 86.62 96 VAL A CA 1
ATOM 744 C C . VAL A 1 96 ? -6.125 -10.551 11.860 1.00 86.62 96 VAL A C 1
ATOM 746 O O . VAL A 1 96 ? -7.305 -10.824 12.084 1.00 86.62 96 VAL A O 1
ATOM 749 N N . ARG A 1 97 ? -5.202 -10.569 12.826 1.00 83.38 97 ARG A N 1
ATOM 750 C CA . ARG A 1 97 ? -5.513 -10.926 14.217 1.00 83.38 97 ARG A CA 1
ATOM 751 C C . ARG A 1 97 ? -6.326 -9.838 14.912 1.00 83.38 97 ARG A C 1
ATOM 753 O O . ARG A 1 97 ? -7.327 -10.171 15.542 1.00 83.38 97 ARG A O 1
ATOM 760 N N . ILE A 1 98 ? -5.946 -8.570 14.742 1.00 83.12 98 ILE A N 1
ATOM 761 C CA . ILE A 1 98 ? -6.709 -7.421 15.258 1.00 83.12 98 ILE A CA 1
ATOM 762 C C . ILE A 1 98 ? -8.111 -7.402 14.648 1.00 83.12 98 ILE A C 1
ATOM 764 O O . ILE A 1 98 ? -9.094 -7.298 15.378 1.00 83.12 98 ILE A O 1
ATOM 768 N N . PHE A 1 99 ? -8.211 -7.569 13.328 1.00 86.44 99 PHE A N 1
ATOM 769 C CA . PHE A 1 99 ? -9.488 -7.606 12.622 1.00 86.44 99 PHE A CA 1
ATOM 770 C C . PHE A 1 99 ? -10.386 -8.731 13.136 1.00 86.44 99 PHE A C 1
ATOM 772 O O . PHE A 1 99 ? -11.536 -8.487 13.493 1.00 86.44 99 PHE A O 1
ATOM 779 N N . ARG A 1 100 ? -9.860 -9.960 13.235 1.00 85.00 100 ARG A N 1
ATOM 780 C CA . ARG A 1 100 ? -10.626 -11.115 13.722 1.00 85.00 100 ARG A CA 1
ATOM 781 C C . ARG A 1 100 ? -11.112 -10.918 15.158 1.00 85.00 100 ARG A C 1
ATOM 783 O O . ARG A 1 100 ? -12.230 -11.323 15.459 1.00 85.00 100 ARG A O 1
ATOM 790 N N . ALA A 1 101 ? -10.290 -10.328 16.025 1.00 82.81 101 ALA A N 1
ATOM 791 C CA . ALA A 1 101 ? -10.686 -10.019 17.394 1.00 82.81 101 ALA A CA 1
ATOM 792 C C . ALA A 1 101 ? -11.820 -8.985 17.408 1.00 82.81 101 ALA A C 1
ATOM 794 O O . ALA A 1 101 ? -12.902 -9.280 17.897 1.00 82.81 101 ALA A O 1
ATOM 795 N N . LYS A 1 102 ? -11.634 -7.830 16.759 1.00 84.25 102 LYS A N 1
ATOM 796 C CA . LYS A 1 102 ? -12.669 -6.788 16.690 1.00 84.25 102 LYS A CA 1
ATOM 797 C C . LYS A 1 102 ? -13.980 -7.274 16.072 1.00 84.25 102 LYS A C 1
ATOM 799 O O . LYS A 1 102 ? -15.043 -6.900 16.540 1.00 84.25 102 LYS A O 1
ATOM 804 N N . HIS A 1 103 ? -13.908 -8.129 15.054 1.00 86.19 103 HIS A N 1
ATOM 805 C CA . HIS A 1 103 ? -15.089 -8.719 14.430 1.00 86.19 103 HIS A CA 1
ATOM 806 C C . HIS A 1 103 ? -15.822 -9.696 15.362 1.00 86.19 103 HIS A C 1
ATOM 808 O O . HIS A 1 103 ? -17.041 -9.801 15.298 1.00 86.19 103 HIS A O 1
ATOM 814 N N . ARG A 1 104 ? -15.108 -10.452 16.205 1.00 85.75 104 ARG A N 1
ATOM 815 C CA . ARG A 1 104 ? -15.732 -11.417 17.125 1.00 85.75 104 ARG A CA 1
ATOM 816 C C . ARG A 1 104 ? -16.579 -10.734 18.197 1.00 85.75 104 ARG A C 1
ATOM 818 O O . ARG A 1 104 ? -17.600 -11.288 18.577 1.00 85.75 104 ARG A O 1
ATOM 825 N N . HIS A 1 105 ? -16.143 -9.561 18.639 1.00 82.62 105 HIS A N 1
ATOM 826 C CA . HIS A 1 105 ? -16.795 -8.768 19.681 1.00 82.62 105 HIS A CA 1
ATOM 827 C C . HIS A 1 105 ? -17.645 -7.623 19.099 1.00 82.62 105 HIS A C 1
ATOM 829 O O . HIS A 1 105 ? -17.949 -6.673 19.800 1.00 82.62 105 HIS A O 1
ATOM 835 N N . ASP A 1 106 ? -17.955 -7.680 17.796 1.00 83.25 106 ASP A N 1
ATOM 836 C CA . ASP A 1 106 ? -18.743 -6.689 17.040 1.00 83.25 106 ASP A CA 1
ATOM 837 C C . ASP A 1 106 ? -18.341 -5.206 17.232 1.00 83.25 106 ASP A C 1
ATOM 839 O O . ASP A 1 106 ? -19.109 -4.275 16.990 1.00 83.25 106 ASP A O 1
ATOM 843 N N . LEU A 1 107 ? -17.065 -4.960 17.548 1.00 82.81 107 LEU A N 1
ATOM 844 C CA . LEU A 1 107 ? -16.519 -3.627 17.851 1.00 82.81 107 LEU A CA 1
ATOM 845 C C . LEU A 1 107 ? -16.447 -2.681 16.642 1.00 82.81 107 LEU A C 1
ATOM 847 O O . LEU A 1 107 ? -15.943 -1.559 16.742 1.00 82.81 107 LEU A O 1
ATOM 851 N N . TYR A 1 108 ? -16.852 -3.151 15.463 1.00 81.94 108 TYR A N 1
ATOM 852 C CA . TYR A 1 108 ? -16.986 -2.328 14.262 1.00 81.94 108 TYR A CA 1
ATOM 853 C C . TYR A 1 108 ? -18.390 -1.724 14.111 1.00 81.94 108 TYR A C 1
ATOM 855 O O . TYR A 1 108 ? -18.526 -0.752 13.357 1.00 81.94 108 TYR A O 1
ATOM 863 N N . SER A 1 109 ? -19.385 -2.281 14.809 1.00 81.81 109 SER A N 1
ATOM 864 C CA . SER A 1 109 ? -20.789 -1.855 14.802 1.00 81.81 109 SER A CA 1
ATOM 865 C C . SER A 1 109 ? -21.149 -1.184 16.129 1.00 81.81 109 SER A C 1
ATOM 867 O O . SER A 1 109 ? -21.559 -0.024 16.132 1.00 81.81 109 SER A O 1
ATOM 869 N N . GLU A 1 110 ? -20.895 -1.866 17.249 1.00 79.50 110 GLU A N 1
ATOM 870 C CA . GLU A 1 110 ? -21.102 -1.366 18.611 1.00 79.50 110 GLU A CA 1
ATOM 871 C C . GLU A 1 110 ? -19.740 -1.204 19.290 1.00 79.50 110 GLU A C 1
ATOM 873 O O . GLU A 1 110 ? -19.111 -2.163 19.729 1.00 79.50 110 GLU A O 1
ATOM 878 N N . TYR A 1 111 ? -19.221 0.027 19.300 1.00 75.75 111 TYR A N 1
ATOM 879 C CA . TYR A 1 111 ? -17.919 0.292 19.907 1.00 75.75 111 TYR A CA 1
ATOM 880 C C . TYR A 1 111 ? -18.031 0.281 21.434 1.00 75.75 111 TYR A C 1
ATOM 882 O O . TYR A 1 111 ? -18.608 1.204 22.010 1.00 75.75 111 TYR A O 1
ATOM 890 N N . ASP A 1 112 ? -17.419 -0.722 22.057 1.00 75.88 112 ASP A N 1
ATOM 891 C CA . ASP A 1 112 ? -17.259 -0.849 23.503 1.00 75.88 112 ASP A CA 1
ATOM 892 C C . ASP A 1 112 ? -15.760 -0.816 23.860 1.00 75.88 112 ASP A C 1
ATOM 894 O O . ASP A 1 112 ? -14.962 -1.638 23.394 1.00 75.88 112 ASP A O 1
ATOM 898 N N . GLU A 1 113 ? -15.359 0.198 24.629 1.00 72.12 113 GLU A N 1
ATOM 899 C CA . GLU A 1 113 ? -13.965 0.416 25.024 1.00 72.12 113 GLU A CA 1
ATOM 900 C C . GLU A 1 113 ? -13.520 -0.543 26.134 1.00 72.12 113 GLU A C 1
ATOM 902 O O . GLU A 1 113 ? -12.368 -0.981 26.129 1.00 72.12 113 GLU A O 1
ATOM 907 N N . ASP A 1 114 ? -14.435 -0.945 27.015 1.00 69.88 114 ASP A N 1
ATOM 908 C CA . ASP A 1 114 ? -14.145 -1.845 28.129 1.00 69.88 114 ASP A CA 1
ATOM 909 C C . ASP A 1 114 ? -13.892 -3.264 27.602 1.00 69.88 114 ASP A C 1
ATOM 911 O O . ASP A 1 114 ? -12.881 -3.881 27.939 1.00 69.88 114 ASP A O 1
ATOM 915 N N . VAL A 1 115 ? -14.698 -3.732 26.640 1.00 70.94 115 VAL A N 1
ATOM 916 C CA . VAL A 1 115 ? -14.456 -4.993 25.906 1.00 70.94 115 VAL A CA 1
ATOM 917 C C . VAL A 1 115 ? -13.134 -4.947 25.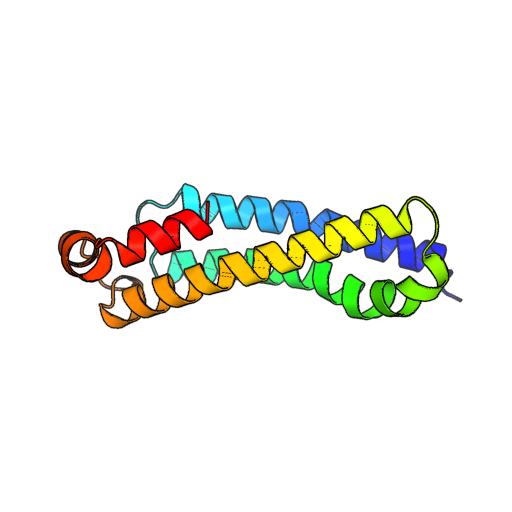128 1.00 70.94 115 VAL A C 1
ATOM 919 O O . VAL A 1 115 ? -12.384 -5.930 25.065 1.00 70.94 115 VAL A O 1
ATOM 922 N N . LEU A 1 116 ? -12.801 -3.792 24.542 1.00 69.31 116 LEU A N 1
ATOM 923 C CA . LEU A 1 116 ? -11.540 -3.611 23.826 1.00 69.31 116 LEU A CA 1
ATOM 924 C C . LEU A 1 116 ? -10.321 -3.693 24.763 1.00 69.31 116 LEU A C 1
ATOM 926 O O . LEU A 1 116 ? -9.259 -4.149 24.330 1.00 69.31 116 LEU A O 1
ATOM 930 N N . LEU A 1 117 ? -10.452 -3.272 26.022 1.00 66.12 117 LEU A N 1
ATOM 931 C CA . LEU A 1 117 ? -9.379 -3.291 27.016 1.00 66.12 117 LEU A CA 1
ATOM 932 C C . LEU A 1 117 ? -9.295 -4.623 27.782 1.00 66.12 117 LEU A C 1
ATOM 934 O O . LEU A 1 117 ? -8.189 -5.139 27.942 1.00 66.12 117 LEU A O 1
ATOM 938 N N . GLU A 1 118 ? -10.417 -5.219 28.190 1.00 65.06 118 GLU A N 1
ATOM 939 C CA . GLU A 1 118 ? -10.451 -6.472 28.963 1.00 65.06 118 GLU A CA 1
ATOM 940 C C . GLU A 1 118 ? -10.266 -7.725 28.097 1.00 65.06 118 GLU A C 1
ATOM 942 O O . GLU A 1 118 ? -9.392 -8.547 28.378 1.00 65.06 118 GLU A O 1
ATOM 947 N N . GLU A 1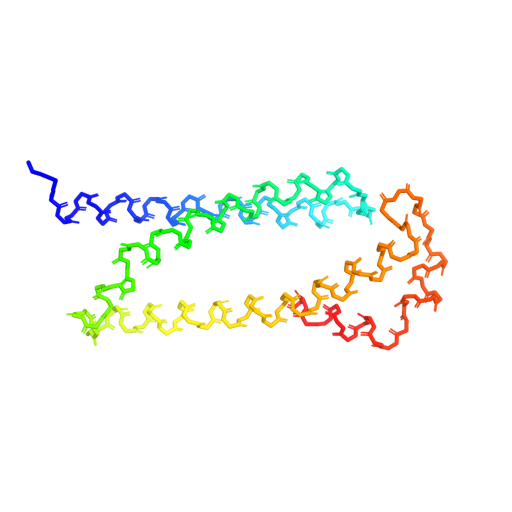 119 ? -11.051 -7.887 27.026 1.00 61.16 119 GLU A N 1
ATOM 948 C CA . GLU A 1 119 ? -11.018 -9.111 26.205 1.00 61.16 119 GLU A CA 1
ATOM 949 C C . GLU A 1 119 ? -9.956 -9.042 25.105 1.00 61.16 119 GLU A C 1
ATOM 951 O O . GLU A 1 119 ? -9.354 -10.050 24.718 1.00 61.16 119 GLU A O 1
ATOM 956 N N . ILE A 1 120 ? -9.704 -7.835 24.597 1.00 60.53 120 ILE A N 1
ATOM 957 C CA . ILE A 1 120 ? -8.768 -7.595 23.502 1.00 60.53 120 ILE A CA 1
ATOM 958 C C . ILE A 1 120 ? -7.436 -7.014 23.996 1.00 60.53 120 ILE A C 1
ATOM 960 O O . ILE A 1 120 ? -6.417 -7.304 23.381 1.00 60.53 120 ILE A O 1
ATOM 964 N N . GLY A 1 121 ? -7.387 -6.240 25.082 1.00 56.88 121 GLY A N 1
ATOM 965 C CA . GLY A 1 121 ? -6.221 -5.437 25.486 1.00 56.88 121 GLY A CA 1
ATOM 966 C C . GLY A 1 121 ? -5.060 -6.181 26.160 1.00 56.88 121 GLY A C 1
ATOM 967 O O . GLY A 1 121 ? -4.041 -5.553 26.459 1.00 56.88 121 GLY A O 1
ATOM 968 N N . GLY A 1 122 ? -5.164 -7.500 26.359 1.00 62.28 122 GLY A N 1
ATOM 969 C CA . GLY A 1 122 ? -4.100 -8.319 26.955 1.00 62.28 122 GLY A CA 1
ATOM 970 C C . GLY A 1 122 ? -2.784 -8.340 26.154 1.00 62.28 122 GLY A C 1
ATOM 971 O O . GLY A 1 122 ? -2.730 -7.922 24.992 1.00 62.28 122 GLY A O 1
ATOM 972 N N . ASP A 1 123 ? -1.715 -8.887 26.754 1.00 60.38 123 ASP A N 1
ATO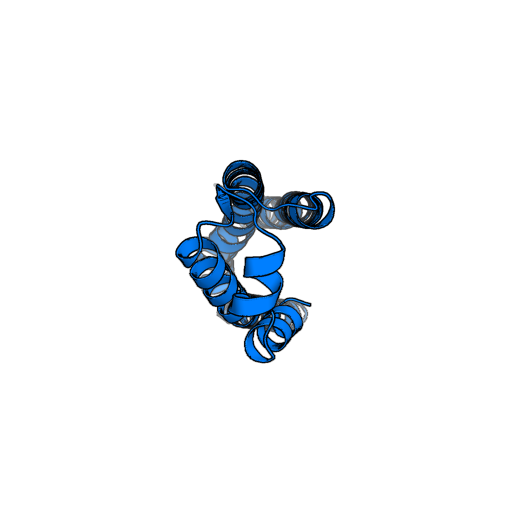M 973 C CA . ASP A 1 123 ? -0.329 -8.907 26.227 1.00 60.38 123 ASP A CA 1
ATOM 974 C C . ASP A 1 123 ? -0.216 -9.278 24.739 1.00 60.38 123 ASP A C 1
ATOM 976 O O . ASP A 1 123 ? 0.588 -8.717 23.986 1.00 60.38 123 ASP A O 1
ATOM 980 N N . ASN A 1 124 ? -1.073 -10.192 24.280 1.00 65.50 124 ASN A N 1
ATOM 981 C CA . ASN A 1 124 ? -1.117 -10.625 22.891 1.00 65.50 124 ASN A CA 1
ATOM 982 C C . ASN A 1 124 ? -1.442 -9.475 21.926 1.00 65.50 124 ASN A C 1
ATOM 984 O O . ASN A 1 124 ? -0.819 -9.375 20.872 1.00 65.50 124 ASN A O 1
ATOM 988 N N . MET A 1 125 ? -2.385 -8.588 22.239 1.00 66.75 125 MET A N 1
ATOM 989 C CA . MET A 1 125 ? -2.797 -7.532 21.310 1.00 66.75 125 MET A CA 1
ATOM 990 C C . MET A 1 125 ? -1.842 -6.345 21.302 1.00 66.75 125 MET A C 1
ATOM 992 O O . MET A 1 125 ? -1.593 -5.776 20.236 1.00 66.75 125 MET A O 1
ATOM 996 N N . GLN A 1 126 ? -1.237 -6.014 22.447 1.00 69.44 126 GLN A N 1
ATOM 997 C CA . GLN A 1 126 ? -0.130 -5.054 22.488 1.00 69.44 126 GLN A CA 1
ATOM 998 C C . GLN A 1 126 ? 1.039 -5.536 21.619 1.00 69.44 126 GLN A C 1
ATOM 1000 O O . GLN A 1 126 ? 1.598 -4.763 20.837 1.00 69.44 126 GLN A O 1
ATOM 1005 N N . PHE A 1 127 ? 1.345 -6.837 21.667 1.00 70.69 127 PHE A N 1
ATOM 1006 C CA . PHE A 1 127 ? 2.339 -7.458 20.796 1.00 70.69 127 PHE A CA 1
ATOM 1007 C C . PHE A 1 127 ? 1.981 -7.341 19.304 1.00 70.69 127 PHE A C 1
ATOM 1009 O O . PHE A 1 127 ? 2.832 -6.960 18.498 1.00 70.69 127 PHE A O 1
ATOM 1016 N N . TRP A 1 128 ? 0.728 -7.602 18.912 1.00 70.19 128 TRP A N 1
ATOM 1017 C CA . TRP A 1 128 ? 0.305 -7.464 17.509 1.00 70.19 128 TRP A CA 1
ATOM 1018 C C . TRP A 1 128 ? 0.290 -6.007 17.034 1.00 70.19 128 TRP A C 1
ATOM 1020 O O . TRP A 1 128 ? 0.704 -5.741 15.907 1.00 70.19 128 TRP A O 1
ATOM 1030 N N . ARG A 1 129 ? -0.094 -5.053 17.892 1.00 71.69 129 ARG A N 1
ATOM 1031 C CA . ARG A 1 129 ? 0.014 -3.612 17.600 1.00 71.69 129 ARG A CA 1
ATOM 1032 C C . ARG A 1 129 ? 1.465 -3.172 17.420 1.00 71.69 129 ARG A C 1
ATOM 1034 O O . ARG A 1 129 ? 1.735 -2.346 16.555 1.00 71.69 129 ARG A O 1
ATOM 1041 N N . ARG A 1 130 ? 2.409 -3.746 18.174 1.00 70.75 130 ARG A N 1
ATOM 1042 C CA . ARG A 1 130 ? 3.844 -3.474 18.002 1.00 70.75 130 ARG A CA 1
ATOM 1043 C C . ARG A 1 130 ? 4.384 -3.955 16.656 1.00 70.75 130 ARG A C 1
ATOM 1045 O O . ARG A 1 130 ? 5.325 -3.361 16.168 1.00 70.75 130 ARG A O 1
ATOM 1052 N N . ARG A 1 131 ? 3.802 -4.992 16.045 1.00 70.25 131 ARG A N 1
ATOM 1053 C CA . ARG A 1 131 ? 4.188 -5.435 14.689 1.00 70.25 131 ARG A CA 1
ATOM 1054 C C . ARG A 1 131 ? 3.686 -4.519 13.572 1.00 70.25 131 ARG A C 1
ATOM 1056 O O . ARG A 1 131 ? 4.142 -4.649 12.442 1.00 70.25 131 ARG A O 1
ATOM 1063 N N . LEU A 1 132 ? 2.704 -3.675 13.879 1.00 67.06 132 LEU A N 1
ATOM 1064 C CA . LEU A 1 132 ? 2.114 -2.703 12.960 1.00 67.06 132 LEU A CA 1
ATOM 1065 C C . LEU A 1 132 ? 2.790 -1.331 13.013 1.00 67.06 132 LEU A C 1
ATOM 1067 O O . LEU A 1 132 ? 2.609 -0.551 12.08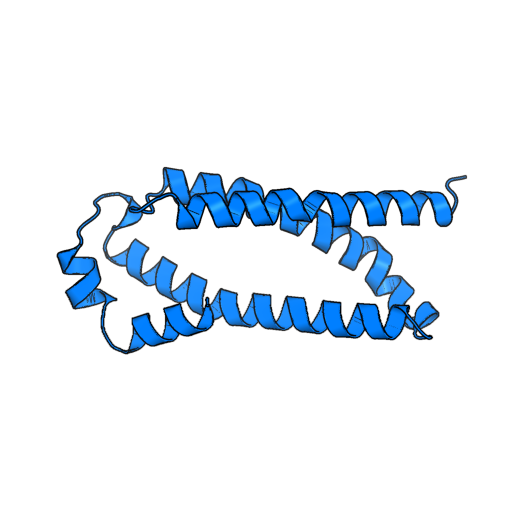3 1.00 67.06 132 LEU A O 1
ATOM 1071 N N . ARG A 1 133 ? 3.507 -1.041 14.101 1.00 64.75 133 ARG A N 1
ATOM 1072 C CA . ARG A 1 133 ? 4.338 0.154 14.275 1.00 64.75 133 ARG A CA 1
ATOM 1073 C C . ARG A 1 133 ? 5.756 -0.132 13.804 1.00 64.75 133 ARG A C 1
ATOM 1075 O O . ARG A 1 133 ? 6.363 0.807 13.256 1.00 64.75 133 ARG A O 1
#

pLDDT: mean 85.91, std 10.17, range [56.88, 97.81]

Foldseek 3Di:
DQDPVNLVVQLVVLLVVLVVLLVVLVVLVVVDPAAAPVSVVVSVVSNVSSCCSNVCCCVVPVVVCLVVPCDDPSVVVVVVVVVVVVLVVQLVVLVVVLVVQCVVVVCNPDPDVVCCCVVVVDPVNVVSVVSND

Sequence (133 aa):
MVSDAQVATVVFLSVAASLPCFLYGAWIMIDNERITWGVLTYHLKFILTGLTLTTVPLVGWMIPRLFDQLGGFAAVHAFFGLQAYAFLLFGFTGIVRIFRAKHRHDLYSEYDEDVLLEEIGGDNMQFWRRRLR

Radius of gyration: 18.78 Å; chains: 1; bounding box: 45×22×61 Å